Protein AF-A0A965D179-F1 (afdb_monomer_lite)

Foldseek 3Di:
DPDDPPPDVVVVVLVVVQVCCCVQQVDNDPDAFQQDPPRDPDSPCRRVRNVNVVVVVVVPDDPPDPDDDDDCPRSD

Sequence (76 aa):
MPSKPKVQLKDIGLDIGLAFAKHVYKTDYLHYGIWPEGLKVEPANVLEAQTNYADLLFENIPAGVESILDVGCGSG

Radius of gyration: 16.71 Å; chains: 1; bounding box: 38×16×59 Å

Structure (mmCIF, N/CA/C/O backbone):
data_AF-A0A965D179-F1
#
_entry.id   AF-A0A965D179-F1
#
loop_
_atom_site.group_PDB
_atom_site.id
_atom_site.type_symbol
_atom_site.label_atom_id
_atom_site.label_alt_id
_atom_site.label_comp_id
_atom_site.label_asym_id
_atom_site.label_entity_id
_atom_site.label_seq_id
_atom_site.pdbx_PDB_ins_code
_atom_site.Cartn_x
_atom_site.Cartn_y
_atom_site.Cartn_z
_atom_site.occupancy
_atom_site.B_iso_or_equiv
_atom_site.auth_seq_id
_atom_site.auth_comp_id
_atom_site.auth_asym_id
_atom_site.auth_atom_id
_atom_site.pdbx_PDB_model_num
ATOM 1 N N . MET A 1 1 ? 1.843 -7.429 -43.308 1.00 52.56 1 MET A N 1
ATOM 2 C CA . MET A 1 1 ? 2.761 -7.867 -42.232 1.00 52.56 1 MET A CA 1
ATOM 3 C C . MET A 1 1 ? 2.141 -7.454 -40.907 1.00 52.56 1 MET A C 1
ATOM 5 O O . MET A 1 1 ? 1.733 -6.300 -40.832 1.00 52.56 1 MET A O 1
ATOM 9 N N . PRO A 1 2 ? 2.007 -8.335 -39.903 1.00 61.38 2 PRO A N 1
ATOM 10 C CA . PRO A 1 2 ? 1.542 -7.901 -38.590 1.00 61.38 2 PRO A CA 1
ATOM 11 C C . PRO A 1 2 ? 2.584 -6.947 -37.991 1.00 61.38 2 PRO A C 1
ATOM 13 O O . PRO A 1 2 ? 3.789 -7.193 -38.086 1.00 61.38 2 PRO A O 1
ATOM 16 N N . SER A 1 3 ? 2.136 -5.821 -37.436 1.00 68.75 3 SER A N 1
ATOM 17 C CA . SER A 1 3 ? 3.011 -4.871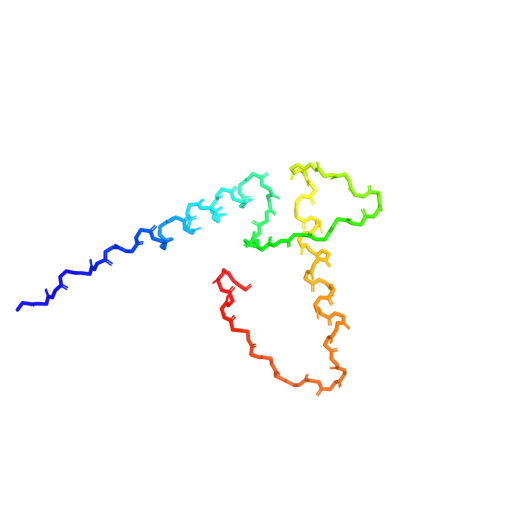 -36.748 1.00 68.75 3 SER A CA 1
ATOM 18 C C . SER A 1 3 ? 3.670 -5.556 -35.552 1.00 68.75 3 SER A C 1
ATOM 20 O O . SER A 1 3 ? 2.978 -6.214 -34.776 1.00 68.75 3 SER A O 1
ATOM 22 N N . LYS A 1 4 ? 4.986 -5.385 -35.378 1.00 67.00 4 LYS A N 1
ATOM 23 C CA . LYS A 1 4 ? 5.682 -5.855 -34.171 1.00 67.00 4 LYS A CA 1
ATOM 24 C C . LYS A 1 4 ? 4.981 -5.290 -32.926 1.00 67.00 4 LYS A C 1
ATOM 26 O O . LYS A 1 4 ? 4.656 -4.098 -32.938 1.00 67.00 4 LYS A O 1
ATOM 31 N N . PRO A 1 5 ? 4.753 -6.098 -31.875 1.00 64.69 5 PRO A N 1
ATOM 32 C CA . PRO A 1 5 ? 4.180 -5.593 -30.637 1.00 64.69 5 PRO A CA 1
ATOM 33 C C . PRO A 1 5 ? 5.078 -4.475 -30.105 1.00 64.69 5 PRO A C 1
ATOM 35 O O . PRO A 1 5 ? 6.295 -4.640 -29.986 1.00 64.69 5 PRO A O 1
ATOM 38 N N . LYS A 1 6 ? 4.488 -3.302 -29.862 1.00 74.19 6 LYS A N 1
ATOM 39 C CA . LYS A 1 6 ? 5.208 -2.189 -29.246 1.00 74.19 6 LYS A CA 1
ATOM 40 C C . LYS A 1 6 ? 5.456 -2.571 -27.795 1.00 74.19 6 LYS A C 1
ATOM 42 O O . LYS A 1 6 ? 4.510 -2.710 -27.029 1.00 74.19 6 LYS A O 1
ATOM 47 N N . VAL A 1 7 ? 6.723 -2.742 -27.439 1.00 72.06 7 VAL A N 1
ATOM 48 C CA . VAL A 1 7 ? 7.128 -2.870 -26.041 1.00 72.06 7 VAL A CA 1
ATOM 49 C C . VAL A 1 7 ? 6.718 -1.588 -25.321 1.00 72.06 7 VAL A C 1
ATOM 51 O O . VAL A 1 7 ? 7.155 -0.497 -25.692 1.00 72.06 7 VAL A O 1
ATOM 54 N N . GLN A 1 8 ? 5.858 -1.714 -24.316 1.00 83.06 8 GLN A N 1
ATOM 55 C CA . GLN A 1 8 ? 5.436 -0.590 -23.493 1.00 83.06 8 GLN A CA 1
ATOM 56 C C . GLN A 1 8 ? 6.412 -0.445 -22.325 1.00 83.06 8 GLN A C 1
ATOM 58 O O . GLN A 1 8 ? 6.392 -1.227 -21.381 1.00 83.06 8 GLN A O 1
ATOM 63 N N . LEU A 1 9 ? 7.277 0.572 -22.378 1.00 86.19 9 LEU A N 1
ATOM 64 C CA . LEU A 1 9 ? 8.251 0.877 -21.316 1.00 86.19 9 LEU A CA 1
ATOM 65 C C . LEU A 1 9 ? 7.600 1.034 -19.932 1.00 86.19 9 LEU A C 1
ATOM 67 O O . LEU A 1 9 ? 8.226 0.734 -18.921 1.00 86.19 9 LEU A O 1
ATOM 71 N N . LYS A 1 10 ? 6.341 1.488 -19.900 1.00 85.25 10 LYS A N 1
ATOM 72 C CA . LYS A 1 10 ? 5.540 1.621 -18.681 1.00 85.25 10 LYS A CA 1
ATOM 73 C C . LYS A 1 10 ? 5.340 0.276 -17.979 1.00 85.25 10 LYS A C 1
ATOM 75 O O . LYS A 1 10 ? 5.540 0.206 -16.773 1.00 85.25 10 LYS A O 1
ATOM 80 N N . ASP A 1 11 ? 4.988 -0.761 -18.733 1.00 85.62 11 ASP A N 1
ATOM 81 C CA . ASP A 1 11 ? 4.679 -2.087 -18.187 1.00 85.62 11 ASP A CA 1
ATOM 82 C C . ASP A 1 11 ? 5.952 -2.712 -17.596 1.00 85.62 11 ASP A C 1
ATOM 84 O O . ASP A 1 11 ? 5.957 -3.171 -16.461 1.00 85.62 11 ASP A O 1
ATOM 88 N N . ILE A 1 12 ? 7.082 -2.572 -18.299 1.00 89.25 12 ILE A N 1
ATOM 89 C CA . ILE A 1 12 ? 8.397 -3.003 -17.799 1.00 89.25 12 ILE A CA 1
ATOM 90 C C . ILE A 1 12 ? 8.780 -2.261 -16.512 1.00 89.25 12 ILE A C 1
ATOM 92 O O . ILE A 1 12 ? 9.287 -2.866 -15.569 1.00 89.25 12 ILE A O 1
ATOM 96 N N . GLY A 1 13 ? 8.565 -0.944 -16.464 1.00 90.50 13 GLY A N 1
ATOM 97 C CA . GLY A 1 13 ? 8.845 -0.151 -15.268 1.00 90.50 13 GLY A CA 1
ATOM 98 C C . GLY A 1 13 ? 8.010 -0.597 -14.067 1.00 90.50 13 GLY A C 1
ATOM 99 O O . GLY A 1 13 ? 8.532 -0.657 -12.953 1.00 90.50 13 GLY A O 1
ATOM 100 N N . LEU A 1 14 ? 6.745 -0.955 -14.302 1.00 89.69 14 LEU A N 1
ATOM 101 C CA . LEU A 1 14 ? 5.850 -1.476 -13.274 1.00 89.69 14 LEU A CA 1
ATOM 102 C C . LEU A 1 14 ? 6.331 -2.833 -12.751 1.00 89.69 14 LEU A C 1
ATOM 104 O O . LEU A 1 14 ? 6.440 -3.004 -11.539 1.00 89.69 14 LEU A O 1
ATOM 108 N N . ASP A 1 15 ? 6.702 -3.750 -13.644 1.00 91.00 15 ASP A N 1
ATOM 109 C CA . ASP A 1 15 ? 7.208 -5.076 -13.274 1.00 91.00 15 ASP A CA 1
ATOM 110 C C . ASP A 1 15 ? 8.494 -4.986 -12.442 1.00 91.00 15 ASP A C 1
ATOM 112 O O . ASP A 1 15 ? 8.642 -5.667 -11.424 1.00 91.00 15 ASP A O 1
ATOM 116 N N . ILE A 1 16 ? 9.420 -4.107 -12.839 1.00 94.06 16 ILE A N 1
ATOM 117 C CA . ILE A 1 16 ? 10.663 -3.866 -12.095 1.00 94.06 16 ILE A CA 1
ATOM 118 C C . ILE A 1 16 ? 10.358 -3.261 -10.721 1.00 94.06 16 ILE A C 1
ATOM 120 O O . ILE A 1 16 ? 10.923 -3.704 -9.717 1.00 94.06 16 ILE A O 1
ATOM 124 N N . GLY A 1 17 ? 9.468 -2.268 -10.661 1.00 92.69 17 GLY A N 1
ATOM 125 C CA . GLY A 1 17 ? 9.054 -1.638 -9.408 1.00 92.69 17 GLY A CA 1
ATOM 126 C C . GLY A 1 17 ? 8.404 -2.637 -8.452 1.00 92.69 17 GLY A C 1
ATOM 127 O O . GLY A 1 17 ? 8.754 -2.674 -7.272 1.00 92.69 17 GLY A O 1
ATOM 128 N N . LEU A 1 18 ? 7.531 -3.503 -8.970 1.00 92.94 18 LEU A N 1
ATOM 129 C CA . LEU A 1 18 ? 6.885 -4.561 -8.200 1.00 92.94 18 LEU A CA 1
ATOM 130 C C . LEU A 1 18 ? 7.910 -5.573 -7.682 1.00 92.94 18 LEU A C 1
ATOM 132 O O . LEU A 1 18 ? 7.903 -5.916 -6.500 1.00 92.94 18 LEU A O 1
ATOM 136 N N . ALA A 1 19 ? 8.829 -6.025 -8.538 1.00 94.75 19 ALA A N 1
ATOM 137 C CA . ALA A 1 19 ? 9.892 -6.936 -8.133 1.00 94.75 19 ALA A CA 1
ATOM 138 C C . ALA A 1 19 ? 10.752 -6.328 -7.014 1.00 94.75 19 ALA A C 1
ATOM 140 O O . ALA A 1 19 ? 11.038 -7.003 -6.023 1.00 94.75 19 ALA A O 1
ATOM 141 N N . PHE 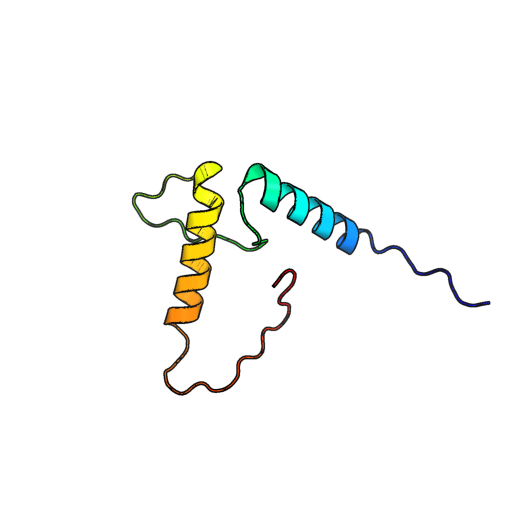A 1 20 ? 11.118 -5.050 -7.127 1.00 95.38 20 PHE A N 1
ATOM 142 C CA . PHE A 1 20 ? 11.846 -4.335 -6.082 1.00 95.38 20 PHE A CA 1
ATOM 143 C C . PHE A 1 20 ? 11.046 -4.259 -4.773 1.00 95.38 20 PHE A C 1
ATOM 145 O O . PHE A 1 20 ? 11.575 -4.622 -3.720 1.00 95.38 20 PHE A O 1
ATOM 152 N N . ALA A 1 21 ? 9.773 -3.857 -4.834 1.00 94.31 21 ALA A N 1
ATOM 153 C CA . ALA A 1 21 ? 8.905 -3.735 -3.664 1.00 94.31 21 ALA A CA 1
ATOM 154 C C . ALA A 1 21 ? 8.764 -5.067 -2.907 1.00 94.31 21 ALA A C 1
ATOM 156 O O . ALA A 1 21 ? 8.976 -5.112 -1.691 1.00 94.31 21 ALA A O 1
ATOM 157 N N . LYS A 1 22 ? 8.551 -6.172 -3.634 1.00 94.69 22 LYS A N 1
ATOM 158 C CA . LYS A 1 22 ? 8.492 -7.524 -3.056 1.00 94.69 22 LYS A CA 1
ATOM 159 C C . LYS A 1 22 ? 9.784 -7.917 -2.348 1.00 94.69 22 LYS A C 1
ATOM 161 O O . LYS A 1 22 ? 9.759 -8.498 -1.264 1.00 94.69 22 LYS A O 1
ATOM 166 N N . HIS A 1 23 ? 10.938 -7.603 -2.933 1.00 95.00 23 HIS A N 1
ATOM 167 C CA . HIS A 1 23 ? 12.219 -8.035 -2.375 1.00 95.00 23 HIS A CA 1
ATOM 168 C C . HIS A 1 23 ? 12.683 -7.168 -1.204 1.00 95.00 23 HIS A C 1
ATOM 170 O O . HIS A 1 23 ? 13.191 -7.717 -0.221 1.00 95.00 23 HIS A O 1
ATOM 176 N N . VAL A 1 24 ? 12.505 -5.850 -1.298 1.00 95.62 24 VAL A N 1
ATOM 177 C CA . VAL A 1 24 ? 13.034 -4.882 -0.328 1.00 95.62 24 VAL A CA 1
ATOM 178 C C . VAL A 1 24 ? 12.044 -4.608 0.797 1.00 95.62 24 VAL A C 1
ATOM 180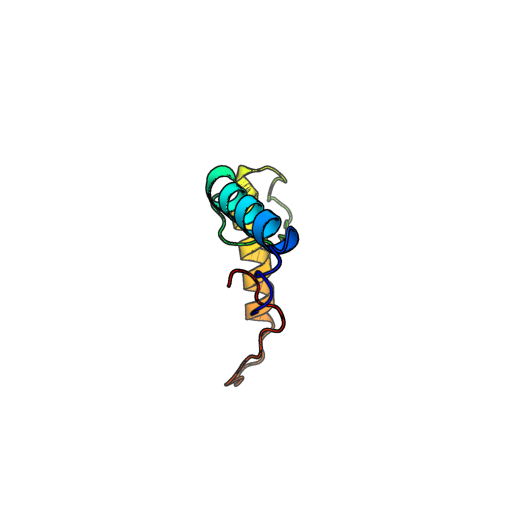 O O . VAL A 1 24 ? 12.422 -4.691 1.961 1.00 95.62 24 VAL A O 1
ATOM 183 N N . TYR A 1 25 ? 10.785 -4.333 0.462 1.00 95.50 25 TYR A N 1
ATOM 184 C CA . TYR A 1 25 ? 9.752 -3.948 1.430 1.00 95.50 25 TYR A CA 1
ATOM 185 C C . TYR A 1 25 ? 8.844 -5.107 1.846 1.00 95.50 25 TYR A C 1
ATOM 187 O O . TYR A 1 25 ? 7.996 -4.929 2.713 1.00 95.50 25 TYR A O 1
ATOM 195 N N . LYS A 1 26 ? 9.025 -6.293 1.247 1.00 95.00 26 LYS A N 1
ATOM 196 C CA . LYS A 1 26 ? 8.217 -7.497 1.514 1.00 95.00 26 LYS A CA 1
ATOM 197 C C . LYS A 1 26 ? 6.723 -7.290 1.256 1.00 95.00 26 LYS A C 1
ATOM 199 O O . LYS A 1 26 ? 5.896 -7.911 1.908 1.00 95.00 26 LYS A O 1
ATOM 204 N N . THR A 1 27 ? 6.397 -6.435 0.291 1.00 93.75 27 THR A N 1
ATOM 205 C CA . THR A 1 27 ? 5.022 -6.073 -0.057 1.00 93.75 27 THR A CA 1
ATOM 206 C C . THR A 1 27 ? 4.687 -6.449 -1.491 1.00 93.75 27 THR A C 1
ATOM 208 O O . THR A 1 27 ? 5.532 -6.335 -2.382 1.00 93.75 27 THR A O 1
ATOM 211 N N . ASP A 1 28 ? 3.445 -6.870 -1.712 1.00 90.62 28 ASP A N 1
ATOM 212 C CA . ASP A 1 28 ? 2.866 -7.062 -3.044 1.00 90.62 28 ASP A CA 1
ATOM 213 C C . ASP A 1 28 ? 2.155 -5.798 -3.560 1.00 90.62 28 ASP A C 1
ATOM 215 O O . ASP A 1 28 ? 1.666 -5.776 -4.690 1.00 90.62 28 ASP A O 1
ATOM 219 N N . TYR A 1 29 ? 2.132 -4.731 -2.758 1.00 91.19 29 TYR A N 1
ATOM 220 C CA . TYR A 1 29 ? 1.424 -3.498 -3.062 1.00 91.19 29 TYR A CA 1
ATOM 221 C C . TYR A 1 29 ? 2.311 -2.458 -3.757 1.00 91.19 29 TYR A C 1
ATOM 223 O O . TYR A 1 29 ? 3.442 -2.181 -3.347 1.00 91.19 29 TYR A O 1
ATOM 231 N N . LEU A 1 30 ? 1.734 -1.786 -4.756 1.00 91.88 30 LEU A N 1
ATOM 232 C CA . LEU A 1 30 ? 2.294 -0.600 -5.419 1.00 91.88 30 LEU A CA 1
ATOM 233 C C . LEU A 1 30 ? 1.432 0.658 -5.195 1.00 91.88 30 LEU A C 1
ATOM 235 O O . LEU A 1 30 ? 1.388 1.554 -6.036 1.00 91.88 30 LEU A O 1
ATOM 239 N N . HIS A 1 31 ? 0.752 0.732 -4.049 1.00 91.62 31 HIS A N 1
ATOM 240 C CA . HIS A 1 31 ? -0.028 1.894 -3.614 1.00 91.62 31 HIS A CA 1
ATOM 241 C C . HIS A 1 31 ? 0.560 2.542 -2.348 1.00 91.62 31 HIS A C 1
ATOM 243 O O . HIS A 1 31 ? 1.551 2.076 -1.782 1.00 91.62 31 HIS A O 1
ATOM 249 N N . TYR A 1 32 ? -0.046 3.645 -1.907 1.00 92.69 32 TYR A N 1
ATOM 250 C CA . TYR A 1 32 ? 0.353 4.375 -0.699 1.00 92.69 32 TYR A CA 1
ATOM 251 C C . TYR A 1 32 ? 0.078 3.582 0.586 1.00 92.69 32 TYR A C 1
ATOM 253 O O . TYR A 1 32 ? -0.729 2.659 0.592 1.00 92.69 32 TYR A O 1
ATOM 261 N N . GLY A 1 33 ? 0.727 3.967 1.685 1.00 95.81 33 GLY A N 1
ATOM 262 C CA . GLY A 1 33 ? 0.445 3.433 3.017 1.00 95.81 33 GLY A CA 1
ATOM 263 C C . GLY A 1 33 ? -0.118 4.493 3.961 1.00 95.81 33 GLY A C 1
ATOM 264 O O . GLY A 1 33 ? 0.197 5.678 3.823 1.00 95.81 33 GLY A O 1
ATOM 265 N N . ILE A 1 34 ? -0.921 4.057 4.930 1.00 98.00 34 ILE A N 1
ATOM 266 C CA . ILE A 1 34 ? -1.352 4.852 6.080 1.00 98.00 34 ILE A CA 1
ATOM 267 C C . ILE A 1 34 ? -0.360 4.646 7.220 1.00 98.00 34 ILE A C 1
ATOM 269 O O . ILE A 1 34 ? -0.123 3.527 7.668 1.00 98.00 34 ILE A O 1
ATOM 273 N N . TRP A 1 35 ? 0.189 5.756 7.708 1.00 98.19 35 TRP A N 1
ATOM 274 C CA . TRP A 1 35 ? 1.177 5.797 8.782 1.00 98.19 35 TRP A CA 1
ATOM 275 C C . TRP A 1 35 ? 0.531 6.372 10.048 1.00 98.19 35 TRP A C 1
ATOM 277 O O . TRP A 1 35 ? 0.525 7.595 10.215 1.00 98.19 35 TRP A O 1
ATOM 287 N N . PRO A 1 36 ? -0.078 5.535 10.907 1.00 97.00 36 PRO A N 1
ATOM 288 C CA . PRO A 1 36 ? -0.688 6.002 12.144 1.00 97.00 36 PRO A CA 1
ATOM 289 C C . PRO A 1 36 ? 0.370 6.493 13.136 1.00 97.00 36 PRO A C 1
ATOM 291 O O . PRO A 1 36 ? 1.567 6.217 13.009 1.00 97.00 36 PRO A O 1
ATOM 294 N N . GLU A 1 37 ? -0.084 7.203 14.167 1.00 97.19 37 GLU A N 1
ATOM 295 C CA . GLU A 1 37 ? 0.783 7.583 15.277 1.00 97.19 37 GLU A CA 1
ATOM 296 C C . GLU A 1 37 ? 1.411 6.331 15.913 1.00 97.19 37 GLU A C 1
ATOM 298 O O . GLU A 1 37 ? 0.729 5.351 16.204 1.00 97.19 37 GLU A O 1
ATOM 303 N N . GLY A 1 38 ? 2.732 6.355 16.095 1.00 96.75 38 GLY A N 1
ATOM 304 C CA . GLY A 1 38 ? 3.505 5.219 16.605 1.00 96.75 38 GLY A CA 1
ATOM 305 C C . GLY A 1 38 ? 4.153 4.347 15.526 1.00 96.75 38 GLY A C 1
ATOM 306 O O . GLY A 1 38 ? 5.157 3.697 15.828 1.00 96.75 38 GLY A O 1
ATOM 307 N N . LEU A 1 39 ? 3.689 4.395 14.269 1.00 97.94 39 LEU A N 1
ATOM 308 C CA . LEU A 1 39 ? 4.357 3.705 13.164 1.00 97.94 39 LEU A CA 1
ATOM 309 C C . LEU A 1 39 ? 5.467 4.587 12.580 1.00 97.94 39 LEU A C 1
ATOM 311 O O . LEU A 1 39 ? 5.217 5.627 11.968 1.00 97.94 39 LEU A O 1
ATOM 315 N N . LYS A 1 40 ? 6.724 4.180 12.766 1.00 98.06 40 LYS A N 1
ATOM 316 C CA . LYS A 1 40 ? 7.873 4.931 12.242 1.00 98.06 40 LYS A CA 1
ATOM 317 C C . LYS A 1 40 ? 7.928 4.842 10.724 1.00 98.06 40 LYS A C 1
ATOM 319 O O . LYS A 1 40 ? 7.860 3.746 10.180 1.00 98.06 40 LYS A O 1
ATOM 324 N N . VAL A 1 41 ? 8.157 5.974 10.058 1.00 96.75 41 VAL A N 1
ATOM 325 C CA . VAL A 1 41 ? 8.342 6.036 8.601 1.00 96.75 41 VAL A CA 1
ATOM 326 C C . VAL A 1 41 ? 9.724 5.505 8.222 1.00 96.75 41 VAL A C 1
ATOM 328 O O . VAL A 1 41 ? 10.695 6.253 8.113 1.00 96.75 41 VAL A O 1
ATOM 331 N N . GLU A 1 42 ? 9.818 4.193 8.043 1.00 96.75 42 GLU A N 1
ATOM 332 C CA . GLU A 1 42 ? 11.043 3.494 7.658 1.00 96.75 42 GLU A CA 1
ATOM 333 C C . GLU A 1 42 ? 10.739 2.315 6.716 1.00 96.75 42 GLU A C 1
ATOM 335 O O . GLU A 1 42 ? 9.629 1.780 6.746 1.00 96.75 42 GLU A O 1
ATOM 340 N N . PRO A 1 43 ? 11.708 1.877 5.885 1.00 95.44 43 PRO A N 1
ATOM 341 C CA . PRO A 1 43 ? 11.517 0.798 4.911 1.00 95.44 43 PRO A CA 1
ATOM 342 C C . PRO A 1 43 ? 10.876 -0.478 5.465 1.00 95.44 43 PRO A C 1
ATOM 344 O O . PRO A 1 43 ? 10.065 -1.098 4.783 1.00 95.44 43 PRO A O 1
ATOM 347 N N . ALA A 1 44 ? 11.227 -0.862 6.695 1.00 96.56 44 ALA A N 1
ATOM 348 C CA . ALA A 1 44 ? 10.725 -2.078 7.331 1.00 96.56 44 ALA A CA 1
ATOM 349 C C . ALA A 1 44 ? 9.207 -2.050 7.586 1.00 96.56 44 ALA A C 1
ATOM 351 O O . ALA A 1 44 ? 8.585 -3.104 7.650 1.00 96.56 44 ALA A O 1
ATOM 352 N N . ASN A 1 45 ? 8.618 -0.855 7.668 1.00 97.75 45 ASN A N 1
ATOM 353 C CA . ASN A 1 45 ? 7.220 -0.647 8.041 1.00 97.75 45 ASN A CA 1
ATOM 354 C C . ASN A 1 45 ? 6.322 -0.336 6.830 1.00 97.75 45 ASN A C 1
ATOM 356 O O . ASN A 1 45 ? 5.134 -0.068 6.990 1.00 97.75 45 ASN A O 1
ATOM 360 N N . VAL A 1 46 ? 6.867 -0.364 5.607 1.00 97.75 46 VAL A N 1
ATOM 361 C CA . VAL A 1 46 ? 6.108 -0.068 4.378 1.00 97.75 46 VAL A CA 1
ATOM 362 C C . VAL A 1 46 ? 4.950 -1.047 4.185 1.00 97.75 46 VAL A C 1
ATOM 364 O O . VAL A 1 46 ? 3.846 -0.607 3.874 1.00 97.75 46 VAL A O 1
ATOM 367 N N . LEU A 1 47 ? 5.183 -2.346 4.407 1.00 97.38 47 LEU A N 1
ATOM 368 C CA . LEU A 1 47 ? 4.131 -3.361 4.326 1.00 97.38 47 LEU A CA 1
ATOM 369 C C . LEU A 1 47 ? 2.997 -3.056 5.310 1.00 97.38 47 LEU A C 1
ATOM 371 O O . LEU A 1 47 ? 1.843 -3.032 4.908 1.00 97.38 47 LEU A O 1
ATOM 375 N N . GLU A 1 48 ? 3.325 -2.780 6.574 1.00 98.12 48 GLU A N 1
ATOM 376 C CA . GLU A 1 48 ? 2.327 -2.471 7.603 1.00 98.12 48 GLU A CA 1
ATOM 377 C C . GLU A 1 48 ? 1.513 -1.229 7.231 1.00 98.12 48 GLU A C 1
ATOM 379 O O . GLU A 1 48 ? 0.286 -1.257 7.270 1.00 98.12 48 GLU A O 1
ATOM 384 N N . ALA A 1 49 ? 2.175 -0.166 6.769 1.00 98.31 49 ALA A N 1
ATOM 385 C CA . ALA A 1 49 ? 1.481 1.037 6.337 1.00 98.31 49 ALA A CA 1
ATOM 386 C C . ALA A 1 49 ? 0.534 0.775 5.152 1.00 98.31 49 ALA A C 1
ATOM 388 O O . ALA A 1 49 ? -0.577 1.306 5.110 1.00 98.31 49 ALA A O 1
ATOM 389 N N . GLN A 1 50 ? 0.948 -0.029 4.172 1.00 97.44 50 GLN A N 1
ATOM 390 C CA . GLN A 1 50 ? 0.100 -0.381 3.030 1.00 97.44 50 GLN A CA 1
ATOM 391 C C . GLN A 1 50 ? -1.069 -1.287 3.437 1.00 97.44 50 GLN A C 1
ATOM 393 O O . GLN A 1 50 ? -2.186 -1.059 2.977 1.00 97.44 50 GLN A O 1
ATOM 398 N N . THR A 1 51 ? -0.853 -2.236 4.347 1.00 97.00 51 THR A N 1
ATOM 399 C C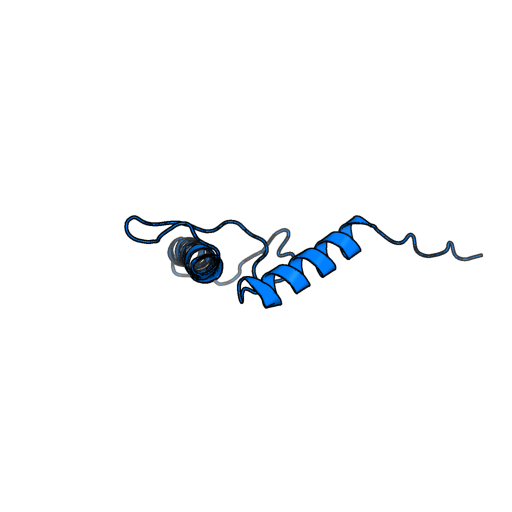A . THR A 1 51 ? -1.928 -3.055 4.923 1.00 97.00 51 THR A CA 1
ATOM 400 C C . THR A 1 51 ? -2.952 -2.187 5.650 1.00 97.00 51 THR A C 1
ATOM 402 O O . THR A 1 51 ? -4.134 -2.294 5.353 1.00 97.00 51 THR A O 1
ATOM 405 N N . ASN A 1 52 ? -2.513 -1.229 6.475 1.00 97.81 52 ASN A N 1
ATOM 406 C CA . ASN A 1 52 ? -3.418 -0.288 7.148 1.00 97.81 52 ASN A CA 1
ATOM 407 C C . ASN A 1 52 ? -4.292 0.500 6.154 1.00 97.81 52 ASN A C 1
ATOM 409 O O . ASN A 1 52 ? -5.442 0.822 6.443 1.00 97.81 52 ASN A O 1
ATOM 413 N N . TYR A 1 53 ? -3.748 0.839 4.979 1.00 96.94 53 TYR A N 1
ATOM 414 C CA . TYR A 1 53 ? -4.522 1.490 3.922 1.00 96.94 53 TYR A CA 1
ATOM 415 C C . TYR A 1 53 ? -5.585 0.559 3.331 1.00 96.94 53 TYR A C 1
ATOM 417 O O . TYR A 1 53 ? -6.732 0.976 3.178 1.00 96.94 53 TYR A O 1
ATOM 425 N N . ALA A 1 54 ? -5.224 -0.690 3.027 1.00 94.94 54 ALA A N 1
ATOM 426 C CA . ALA A 1 54 ? -6.165 -1.684 2.517 1.00 94.94 54 ALA A CA 1
ATOM 427 C C . ALA A 1 54 ? -7.276 -1.984 3.536 1.00 94.94 54 ALA A C 1
ATOM 429 O O . ALA A 1 54 ? -8.452 -1.979 3.175 1.00 94.94 54 ALA A O 1
ATOM 430 N N . ASP A 1 55 ? -6.920 -2.149 4.811 1.00 96.81 55 ASP A N 1
ATOM 431 C CA . ASP A 1 55 ? -7.867 -2.383 5.902 1.00 96.81 55 ASP A CA 1
ATOM 432 C C . ASP A 1 55 ? -8.868 -1.231 6.024 1.00 96.81 55 ASP A C 1
ATOM 434 O O . ASP A 1 55 ? -10.073 -1.475 6.074 1.00 96.81 55 ASP A O 1
ATOM 438 N N . LEU A 1 56 ? -8.406 0.025 5.940 1.00 96.94 56 LEU A N 1
ATOM 439 C CA . LEU A 1 56 ? -9.308 1.177 5.917 1.00 96.94 56 LEU A CA 1
ATOM 440 C C . LEU A 1 56 ? -10.299 1.095 4.745 1.00 96.94 56 LEU A C 1
ATOM 442 O O . LEU A 1 56 ? -11.480 1.397 4.922 1.00 96.94 56 LEU A O 1
ATOM 446 N N . LEU A 1 57 ? -9.852 0.705 3.546 1.00 94.69 57 LEU A N 1
ATOM 447 C CA . LEU A 1 57 ? -10.758 0.549 2.405 1.00 94.69 57 LEU A CA 1
ATOM 448 C C . LEU A 1 57 ? -11.807 -0.533 2.679 1.00 94.69 57 LEU A C 1
ATOM 450 O O . LEU A 1 57 ? -12.988 -0.289 2.430 1.00 94.69 57 LEU A O 1
ATOM 454 N N . PHE A 1 58 ? -11.401 -1.681 3.230 1.00 94.56 58 PHE A N 1
ATOM 455 C CA . PHE A 1 58 ? -12.317 -2.770 3.577 1.00 94.56 58 PHE A CA 1
ATOM 456 C C . PHE A 1 58 ? -13.334 -2.366 4.648 1.00 94.56 58 PHE A C 1
ATOM 458 O O . PHE A 1 58 ? -14.521 -2.652 4.496 1.00 94.56 58 PHE A O 1
ATOM 465 N N . GLU A 1 59 ? -12.903 -1.656 5.691 1.00 97.06 59 GLU A N 1
ATOM 466 C CA . GLU A 1 59 ? -13.778 -1.149 6.758 1.00 97.06 59 GLU A CA 1
ATOM 467 C C . GLU A 1 59 ? -14.839 -0.167 6.245 1.00 97.06 59 GLU A C 1
ATOM 469 O O . GLU A 1 59 ? -15.915 -0.042 6.829 1.00 97.06 59 GLU A O 1
ATOM 474 N N . ASN A 1 60 ? -14.554 0.523 5.139 1.00 96.69 60 ASN A N 1
ATOM 475 C CA . ASN A 1 60 ? -15.477 1.472 4.524 1.00 96.69 60 ASN A CA 1
ATOM 476 C C . ASN A 1 60 ? -16.464 0.822 3.540 1.00 96.69 60 ASN A C 1
ATOM 478 O O . ASN A 1 60 ? -17.329 1.523 3.008 1.00 96.69 60 ASN A O 1
ATOM 482 N N . ILE A 1 61 ? -16.384 -0.491 3.296 1.00 97.25 61 ILE A N 1
ATOM 483 C CA . ILE A 1 61 ? -17.363 -1.199 2.462 1.00 97.25 61 ILE A CA 1
ATOM 484 C C . ILE A 1 61 ? -18.661 -1.382 3.266 1.00 97.25 61 ILE A C 1
ATOM 486 O O . ILE A 1 61 ? -18.650 -2.028 4.316 1.00 97.25 61 ILE A O 1
ATOM 490 N N . PRO A 1 62 ? -19.811 -0.861 2.792 1.00 97.38 62 PRO A N 1
ATOM 491 C CA . PRO A 1 62 ? -21.076 -1.026 3.496 1.00 97.38 62 PRO A CA 1
ATOM 492 C C . PRO A 1 62 ? -21.496 -2.495 3.631 1.00 97.38 62 PRO A C 1
ATOM 494 O O . PRO A 1 62 ? -21.283 -3.315 2.736 1.00 97.38 62 PRO A O 1
ATOM 497 N N . ALA A 1 63 ? -22.181 -2.816 4.729 1.00 96.75 63 ALA A N 1
ATOM 498 C CA . ALA A 1 63 ? -22.768 -4.137 4.917 1.00 96.75 63 ALA A CA 1
ATOM 499 C C . ALA A 1 63 ? -23.774 -4.461 3.795 1.00 96.75 63 ALA A C 1
ATOM 501 O O . ALA A 1 63 ? -24.594 -3.623 3.419 1.00 96.75 63 ALA A O 1
ATOM 502 N N . GLY A 1 64 ? -23.731 -5.697 3.292 1.00 97.19 64 GLY A N 1
ATOM 503 C CA . GLY A 1 64 ? -24.626 -6.168 2.228 1.00 97.19 64 GLY A CA 1
ATOM 504 C C . GLY A 1 64 ? -24.154 -5.872 0.801 1.00 97.19 64 GLY A C 1
ATOM 505 O O . GLY A 1 64 ? -24.902 -6.132 -0.136 1.00 97.19 64 GLY A O 1
ATOM 506 N N . VAL A 1 65 ? -22.935 -5.358 0.603 1.00 97.62 65 VAL A N 1
ATOM 507 C CA . VAL A 1 65 ? -22.315 -5.303 -0.731 1.00 97.62 65 VAL A CA 1
ATOM 508 C C . VAL A 1 65 ? -22.006 -6.721 -1.218 1.00 97.62 65 VAL A C 1
ATOM 510 O O . VAL A 1 65 ? -21.278 -7.465 -0.568 1.00 97.62 65 VAL A O 1
ATOM 513 N N . GLU A 1 66 ? -22.546 -7.083 -2.381 1.00 97.31 66 GLU A N 1
ATOM 514 C CA . GLU A 1 66 ? -22.367 -8.413 -2.989 1.00 97.31 66 GLU A CA 1
ATOM 515 C C . GLU A 1 66 ? -21.304 -8.434 -4.099 1.00 97.31 66 GLU A C 1
ATOM 517 O O . GLU A 1 66 ? -20.791 -9.492 -4.456 1.00 97.31 66 GLU A O 1
ATOM 522 N N . SER A 1 67 ? -20.960 -7.270 -4.658 1.00 97.12 67 SER A N 1
ATOM 523 C CA . SER A 1 67 ? -20.002 -7.152 -5.761 1.00 97.12 67 SER A CA 1
ATOM 524 C C . SER A 1 67 ? -19.238 -5.835 -5.705 1.00 97.12 67 SER A C 1
ATOM 526 O O . SER A 1 67 ? -19.835 -4.791 -5.439 1.00 97.12 67 SER A O 1
ATOM 528 N N . ILE A 1 68 ? -17.947 -5.879 -6.033 1.00 95.56 68 ILE A N 1
ATOM 529 C CA . ILE A 1 68 ? -17.054 -4.716 -6.092 1.00 95.56 68 ILE A CA 1
ATOM 530 C C . ILE A 1 68 ? -16.422 -4.659 -7.483 1.00 95.56 68 ILE A C 1
ATOM 532 O O . ILE A 1 68 ? -16.002 -5.683 -8.020 1.00 95.56 68 ILE A O 1
ATOM 536 N N . LEU A 1 69 ? -16.358 -3.459 -8.062 1.00 96.31 69 LEU A N 1
ATOM 537 C CA . LEU A 1 69 ? -15.574 -3.180 -9.260 1.00 96.31 69 LEU A CA 1
ATOM 538 C C . LEU A 1 69 ? -14.301 -2.445 -8.848 1.00 96.31 69 LEU A C 1
ATOM 540 O O . LEU A 1 69 ? -14.374 -1.297 -8.413 1.00 96.31 69 LEU A O 1
ATOM 544 N N . ASP A 1 70 ? -13.155 -3.087 -9.040 1.00 93.75 70 ASP A N 1
ATOM 545 C CA . ASP A 1 70 ? -11.853 -2.459 -8.844 1.00 93.75 70 ASP A CA 1
ATOM 546 C C . ASP A 1 70 ? -11.334 -1.875 -10.168 1.00 93.75 70 ASP A C 1
ATOM 548 O O . ASP A 1 70 ? -10.948 -2.589 -11.101 1.00 93.75 70 ASP A O 1
ATOM 552 N N . VAL A 1 71 ? -11.394 -0.548 -10.286 1.00 95.06 71 VAL A N 1
ATOM 553 C CA . VAL A 1 71 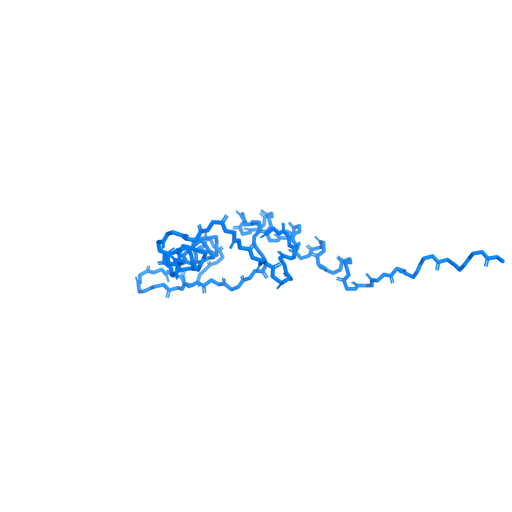? -10.988 0.169 -11.497 1.00 95.06 71 VAL A CA 1
ATOM 554 C C . VAL A 1 71 ? -9.500 0.483 -11.426 1.00 95.06 71 VAL A C 1
ATOM 556 O O . VAL A 1 71 ? -9.084 1.445 -10.786 1.00 95.06 71 VAL A O 1
ATOM 559 N N . GLY A 1 72 ? -8.709 -0.274 -12.185 1.00 89.94 72 GLY A N 1
ATOM 560 C CA . GLY A 1 72 ? -7.261 -0.081 -12.234 1.00 89.94 72 GLY A CA 1
ATOM 561 C C . GLY A 1 72 ? -6.509 -0.823 -11.130 1.00 89.94 72 GLY A C 1
ATOM 562 O O . GLY A 1 72 ? -5.504 -0.303 -10.657 1.00 89.94 72 GLY A O 1
ATOM 563 N N . CYS A 1 73 ? -6.955 -2.041 -10.800 1.00 88.06 73 CYS A N 1
ATOM 564 C CA . CYS A 1 73 ? -6.401 -2.927 -9.764 1.00 88.06 73 CYS A CA 1
ATOM 565 C C . CYS A 1 73 ? -4.886 -3.200 -9.857 1.00 88.06 73 CYS A C 1
ATOM 567 O O . CYS A 1 73 ? -4.253 -3.634 -8.901 1.00 88.06 73 CYS A O 1
ATOM 569 N N . GLY A 1 74 ? -4.253 -2.929 -11.003 1.00 86.88 74 GLY A N 1
ATOM 570 C CA . GLY A 1 74 ? -2.803 -3.026 -11.136 1.00 86.88 74 GLY A CA 1
ATOM 571 C C . GLY A 1 74 ? -2.297 -4.444 -10.862 1.00 86.88 74 GLY A C 1
ATOM 572 O O . GLY A 1 74 ? -2.538 -5.344 -11.664 1.00 86.88 74 GLY A O 1
ATOM 573 N N . SER A 1 75 ? -1.549 -4.622 -9.769 1.00 81.19 75 SER A N 1
ATOM 574 C CA . SER A 1 75 ? -0.949 -5.903 -9.369 1.00 81.19 75 SER A CA 1
ATOM 575 C C . SER A 1 75 ? -1.866 -6.815 -8.550 1.00 81.19 75 SER A C 1
ATOM 577 O O .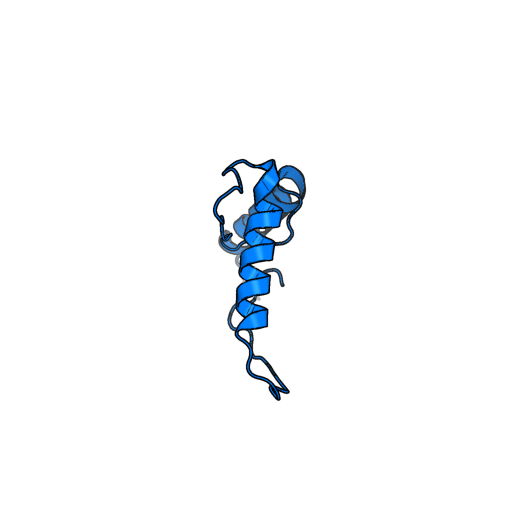 SER A 1 75 ? -1.436 -7.925 -8.224 1.00 81.19 75 SER A O 1
ATOM 579 N N . GLY A 1 76 ? -3.083 -6.380 -8.222 1.00 72.69 76 GLY A N 1
ATOM 580 C CA . GLY A 1 76 ? -4.018 -7.147 -7.401 1.00 72.69 76 GLY A CA 1
ATOM 581 C C . GLY A 1 76 ? -5.022 -6.250 -6.721 1.00 72.69 76 GLY A C 1
ATOM 582 O O . GLY A 1 76 ? -4.584 -5.530 -5.798 1.00 72.69 76 GLY A O 1
#

pLDDT: mean 91.42, std 9.52, range [52.56, 98.31]

Secondary structure (DSSP, 8-state):
-PPPP---HHHHHHHHHHHHHHHHT-----S-----TT---SGGGHHHHHHHHHHHHHHTSPTT------TT-TT-